Protein AF-E6W550-F1 (afdb_monomer_lite)

InterPro domains:
  IPR003716 DNA-directed RNA polymerase, omega subunit [TIGR00690] (1-64)
  IPR006110 RNA polymerase, subunit omega/Rpo6/RPB6 [PF01192] (17-63)
  IPR006110 RNA polymerase, subunit omega/Rpo6/RPB6 [SM01409] (11-65)
  IPR036161 RPB6/omega subunit-like superfamily [G3DSA:3.90.940.10] (2-74)
  IPR036161 RPB6/omega subunit-like superfamily [SSF63562] (1-71)

Sequence (74 aa):
MAFINIEKCLKDSSFLNNRFVLTSVAAKRANDLALVRDHPMISDSSYTKFPTQALEEISLGLLNAERVEAPKHD

pLDDT: mean 78.86, std 13.43, range [39.66, 92.75]

Organism: Desulfurispirillum indicum (strain ATCC BAA-1389 / DSM 22839 / S5) (NCBI:txid653733)

Radius of gyration: 11.89 Å; chains: 1; bounding box: 24×37×29 Å

Secondary structure (DSSP, 8-state):
-----HHHHHTSTTTTT-HHHHHHHHHHHHHHHHTTSS--SSTT-TTS-HHHHHHHHHHTTS--HHHHH-----

Structure (mmCIF, N/CA/C/O backbone):
data_AF-E6W550-F1
#
_entry.id   AF-E6W550-F1
#
loop_
_atom_site.group_PDB
_atom_site.id
_atom_site.type_symbol
_atom_site.label_atom_id
_atom_site.label_alt_id
_atom_site.label_comp_id
_atom_site.label_asym_id
_atom_site.label_entity_id
_atom_site.label_seq_id
_atom_site.pdbx_PDB_ins_code
_atom_site.Cartn_x
_atom_site.Cartn_y
_atom_site.Cartn_z
_atom_site.occupancy
_atom_site.B_iso_or_equiv
_atom_site.auth_seq_id
_atom_site.auth_comp_id
_atom_site.auth_asym_id
_atom_site.auth_atom_id
_atom_site.pdbx_PDB_model_num
ATOM 1 N N . MET A 1 1 ? 5.546 13.634 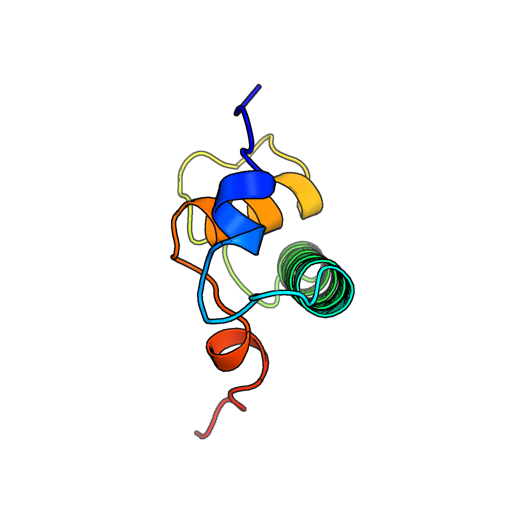-7.795 1.00 49.72 1 MET A N 1
ATOM 2 C CA . MET A 1 1 ? 5.414 13.008 -6.460 1.00 49.72 1 MET A CA 1
ATOM 3 C C . MET A 1 1 ? 3.940 12.710 -6.235 1.00 49.72 1 MET A C 1
ATOM 5 O O . MET A 1 1 ? 3.170 13.662 -6.212 1.00 49.72 1 MET A O 1
ATOM 9 N N . ALA A 1 2 ? 3.538 11.443 -6.117 1.00 61.00 2 ALA A N 1
ATOM 10 C CA . ALA A 1 2 ? 2.172 11.099 -5.715 1.00 61.00 2 ALA A CA 1
ATOM 11 C C . ALA A 1 2 ? 1.960 11.497 -4.242 1.00 61.00 2 ALA A C 1
ATOM 13 O O . ALA A 1 2 ? 2.805 11.207 -3.392 1.00 61.00 2 ALA A O 1
ATOM 14 N N . PHE A 1 3 ? 0.872 12.207 -3.938 1.00 70.81 3 PHE A N 1
ATOM 15 C CA . PHE A 1 3 ? 0.502 12.541 -2.563 1.00 70.81 3 PHE A CA 1
ATOM 16 C C . PHE A 1 3 ? -0.236 11.348 -1.947 1.00 70.81 3 PHE A C 1
ATOM 18 O O . PHE A 1 3 ? -1.381 11.074 -2.300 1.00 70.81 3 PHE A O 1
ATOM 25 N N . ILE A 1 4 ? 0.419 10.633 -1.031 1.00 80.69 4 ILE A N 1
ATOM 26 C CA . ILE A 1 4 ? -0.183 9.496 -0.329 1.00 80.69 4 ILE A CA 1
ATOM 27 C C . ILE A 1 4 ? -0.883 10.013 0.927 1.00 80.69 4 ILE A C 1
ATOM 29 O O . ILE A 1 4 ? -0.238 10.457 1.878 1.00 80.69 4 ILE A O 1
ATOM 33 N N . ASN A 1 5 ? -2.212 9.917 0.951 1.00 83.31 5 ASN A N 1
ATOM 34 C CA . ASN A 1 5 ? -3.002 10.276 2.123 1.00 83.31 5 ASN A CA 1
ATOM 35 C C . ASN A 1 5 ? -3.088 9.095 3.107 1.00 83.31 5 ASN A C 1
ATOM 37 O O . ASN A 1 5 ? -4.002 8.276 3.035 1.00 83.31 5 ASN A O 1
ATOM 41 N N . ILE A 1 6 ? -2.144 9.028 4.048 1.00 81.94 6 ILE A N 1
ATOM 42 C CA . ILE A 1 6 ? -2.091 7.977 5.079 1.00 81.94 6 ILE A CA 1
ATOM 43 C C . ILE A 1 6 ? -3.320 7.993 5.999 1.00 81.94 6 ILE A C 1
ATOM 45 O O . ILE A 1 6 ? -3.772 6.932 6.427 1.00 81.94 6 ILE A O 1
ATOM 49 N N . GLU A 1 7 ? -3.905 9.161 6.279 1.00 83.25 7 GLU A N 1
ATOM 50 C CA . GLU A 1 7 ? -5.116 9.237 7.106 1.00 83.25 7 GLU A CA 1
ATOM 51 C C . GLU A 1 7 ? -6.299 8.530 6.449 1.00 83.25 7 GLU A C 1
ATOM 53 O O . GLU A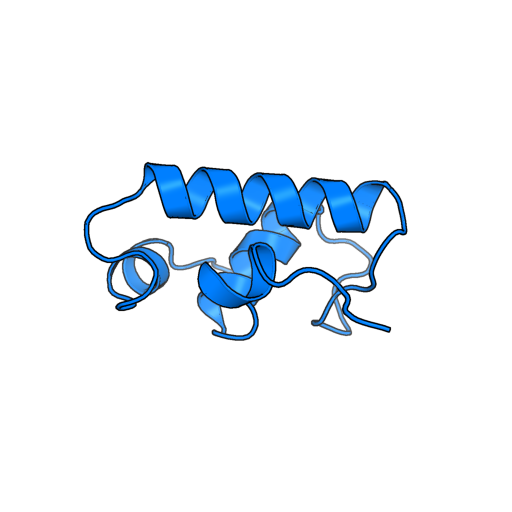 1 7 ? -7.108 7.915 7.141 1.00 83.25 7 GLU A O 1
ATOM 58 N N . LYS A 1 8 ? -6.390 8.581 5.114 1.00 83.19 8 LYS A N 1
ATOM 59 C CA . LYS A 1 8 ? -7.391 7.818 4.363 1.00 83.19 8 LYS A CA 1
ATOM 60 C C . LYS A 1 8 ? -7.185 6.314 4.563 1.00 83.19 8 LYS A C 1
ATOM 62 O O . LYS A 1 8 ? -8.159 5.619 4.825 1.00 83.19 8 LYS A O 1
ATOM 67 N N . CYS A 1 9 ? -5.941 5.831 4.515 1.00 82.31 9 CYS A N 1
ATOM 68 C CA . CYS A 1 9 ? -5.626 4.416 4.738 1.00 82.31 9 CYS A CA 1
ATOM 69 C C . CYS A 1 9 ? -5.990 3.957 6.158 1.00 82.31 9 CYS A C 1
ATOM 71 O O . CYS A 1 9 ? -6.514 2.867 6.334 1.00 82.31 9 CYS A O 1
ATOM 73 N N . LEU A 1 10 ? -5.749 4.790 7.175 1.00 82.12 10 LEU A N 1
ATOM 74 C CA . LEU A 1 10 ? -6.056 4.463 8.576 1.00 82.12 10 LEU A CA 1
ATOM 75 C C . LEU A 1 10 ? -7.558 4.482 8.906 1.00 82.12 10 LEU A C 1
ATOM 77 O O . LEU A 1 10 ? -7.963 3.924 9.924 1.00 82.12 10 LEU A O 1
ATOM 81 N N . LYS A 1 11 ? -8.373 5.137 8.071 1.00 82.81 11 LYS A N 1
ATOM 82 C CA . LYS A 1 11 ? -9.840 5.145 8.181 1.00 82.81 11 LYS A CA 1
ATOM 83 C C . LYS A 1 11 ? -10.496 3.932 7.512 1.00 82.81 11 LYS A C 1
ATOM 85 O O . LYS A 1 11 ? -11.687 3.720 7.719 1.00 82.81 11 LYS A O 1
ATOM 90 N N . ASP A 1 12 ? -9.752 3.159 6.722 1.00 82.06 12 ASP A N 1
ATOM 91 C CA . ASP A 1 12 ? -10.242 1.926 6.106 1.00 82.06 12 ASP A CA 1
ATOM 92 C C . ASP A 1 12 ? -10.487 0.850 7.175 1.00 82.06 12 ASP A C 1
ATOM 94 O O . ASP A 1 12 ? -9.684 0.684 8.097 1.00 82.06 12 ASP A O 1
ATOM 98 N N . SER A 1 13 ? -11.590 0.103 7.056 1.00 76.56 13 SER A N 1
ATOM 99 C CA . SER A 1 13 ? -11.966 -0.953 8.009 1.00 76.56 13 SER A CA 1
ATOM 100 C C . SER A 1 13 ? -10.891 -2.024 8.172 1.00 76.56 13 SER A C 1
ATOM 102 O O . SER A 1 13 ? -10.740 -2.570 9.261 1.00 76.56 13 SER A O 1
ATOM 104 N N . SER A 1 14 ? -10.099 -2.272 7.129 1.00 77.19 14 SER A N 1
ATOM 105 C CA . SER A 1 14 ? -9.006 -3.250 7.126 1.00 77.19 14 SER A CA 1
ATOM 106 C C . SER A 1 14 ? -7.815 -2.824 7.994 1.00 77.19 14 SER A C 1
ATOM 108 O O . SER A 1 14 ? -6.985 -3.655 8.353 1.00 77.19 14 SER A O 1
ATOM 110 N N . PHE A 1 15 ? -7.705 -1.531 8.320 1.00 78.75 15 PHE A N 1
ATOM 111 C CA . PHE A 1 15 ? -6.585 -0.943 9.069 1.00 78.75 15 PHE A CA 1
ATOM 112 C C . PHE A 1 15 ? -7.038 -0.123 10.284 1.00 78.75 15 PHE A C 1
ATOM 114 O O . PHE A 1 15 ? -6.215 0.541 10.928 1.00 78.75 15 PHE A O 1
ATOM 121 N N . LEU A 1 16 ? -8.335 -0.152 10.596 1.00 66.56 16 LEU A N 1
ATOM 122 C CA . LEU A 1 16 ? -8.975 0.740 11.553 1.00 66.56 16 LEU A CA 1
ATOM 123 C C . LEU A 1 16 ? -8.292 0.622 12.925 1.00 66.56 16 LEU A C 1
ATOM 125 O O . LEU A 1 16 ? -8.232 -0.446 13.530 1.00 66.56 16 LEU A O 1
ATOM 129 N N . ASN A 1 17 ? -7.728 1.740 13.392 1.00 63.12 17 ASN A N 1
ATOM 130 C CA . ASN A 1 17 ? -6.950 1.873 14.633 1.00 63.12 17 ASN A CA 1
ATOM 131 C C . ASN A 1 17 ? -5.659 1.038 14.743 1.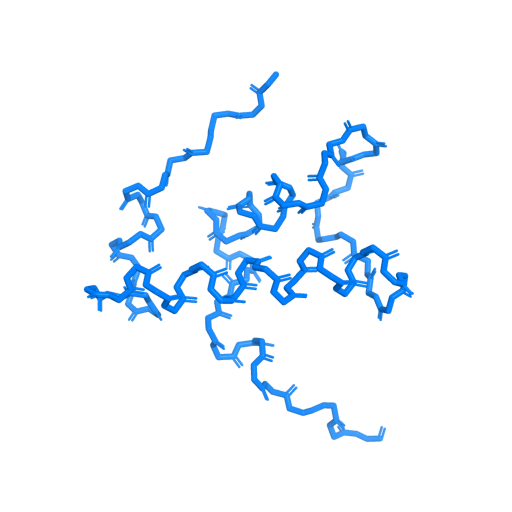00 63.12 17 ASN A C 1
ATOM 133 O O . ASN A 1 17 ? -5.058 0.998 15.818 1.00 63.12 17 ASN A O 1
ATOM 137 N N . ASN A 1 18 ? -5.164 0.434 13.658 1.00 79.31 18 ASN A N 1
ATOM 138 C CA . ASN A 1 18 ? -3.934 -0.355 13.692 1.00 79.31 18 ASN A CA 1
ATOM 139 C C . ASN A 1 18 ? -2.903 0.097 12.647 1.00 79.31 18 ASN A C 1
ATOM 141 O O . ASN A 1 18 ? -2.643 -0.556 11.636 1.00 79.31 18 ASN A O 1
ATOM 145 N N . ARG A 1 19 ? -2.237 1.220 12.950 1.00 84.12 19 ARG A N 1
ATOM 146 C CA . ARG A 1 19 ? -1.128 1.767 12.142 1.00 84.12 19 ARG A CA 1
ATOM 147 C C . ARG A 1 19 ? 0.037 0.790 11.944 1.00 84.12 19 ARG A C 1
ATOM 149 O O . ARG A 1 19 ? 0.780 0.908 10.971 1.00 84.12 19 ARG A O 1
ATOM 156 N N . PHE A 1 20 ? 0.210 -0.159 12.864 1.00 86.12 20 PHE A N 1
ATOM 157 C CA . PHE A 1 20 ? 1.251 -1.176 12.758 1.00 86.12 20 PHE A CA 1
ATOM 158 C C . PHE A 1 20 ? 0.905 -2.194 11.673 1.00 86.12 20 PHE A C 1
ATOM 160 O O . PHE A 1 20 ? 1.766 -2.485 10.852 1.00 86.12 20 PHE A O 1
ATOM 167 N N . VAL A 1 21 ? -0.358 -2.628 11.580 1.00 86.81 21 VAL A N 1
ATOM 168 C CA . VAL A 1 21 ? -0.829 -3.491 10.480 1.00 86.81 21 VAL A CA 1
ATOM 169 C C . VAL A 1 21 ? -0.651 -2.802 9.133 1.00 86.81 21 VAL A C 1
ATOM 171 O O . VAL A 1 21 ? -0.094 -3.407 8.223 1.00 86.81 21 VAL A O 1
ATOM 174 N N . LEU A 1 22 ? -1.014 -1.519 9.017 1.00 88.31 22 LEU A N 1
ATOM 175 C CA . LEU A 1 22 ? -0.767 -0.742 7.794 1.00 88.31 22 LEU A CA 1
ATOM 176 C C . LEU A 1 22 ? 0.717 -0.774 7.391 1.00 88.31 22 LEU A C 1
ATOM 178 O O . LEU A 1 22 ? 1.051 -0.998 6.229 1.00 88.31 22 LEU A O 1
ATOM 182 N N . THR A 1 23 ? 1.608 -0.585 8.367 1.00 90.12 23 THR A N 1
ATOM 183 C CA . THR A 1 23 ? 3.061 -0.577 8.147 1.00 90.12 23 THR A CA 1
ATOM 184 C C . THR A 1 23 ? 3.568 -1.956 7.722 1.00 90.12 23 THR A C 1
ATOM 186 O O . THR A 1 23 ? 4.331 -2.060 6.763 1.00 90.12 23 THR A O 1
ATOM 189 N N . SER A 1 24 ? 3.123 -3.020 8.391 1.00 89.94 24 SER A N 1
ATOM 190 C CA . SER A 1 24 ? 3.490 -4.403 8.074 1.00 89.94 24 SER A CA 1
ATOM 191 C C . SER A 1 24 ? 3.009 -4.827 6.686 1.00 89.94 24 SER A C 1
ATOM 193 O O . SER A 1 24 ? 3.774 -5.429 5.934 1.00 89.94 24 SER A O 1
ATOM 195 N N . VAL A 1 25 ? 1.779 -4.469 6.317 1.00 89.38 25 VAL A N 1
ATOM 196 C CA . VAL A 1 25 ? 1.187 -4.754 5.002 1.00 89.38 25 VAL A CA 1
ATOM 197 C C . VAL A 1 25 ? 1.947 -4.025 3.894 1.00 89.38 25 VAL A C 1
ATOM 199 O O . VAL A 1 25 ? 2.356 -4.653 2.917 1.00 89.38 25 VAL A O 1
ATOM 202 N N . ALA A 1 26 ? 2.230 -2.732 4.078 1.00 90.62 26 ALA A N 1
ATOM 203 C CA . ALA A 1 26 ? 3.022 -1.955 3.125 1.00 90.62 26 ALA A CA 1
ATOM 204 C C . ALA A 1 26 ? 4.453 -2.501 2.976 1.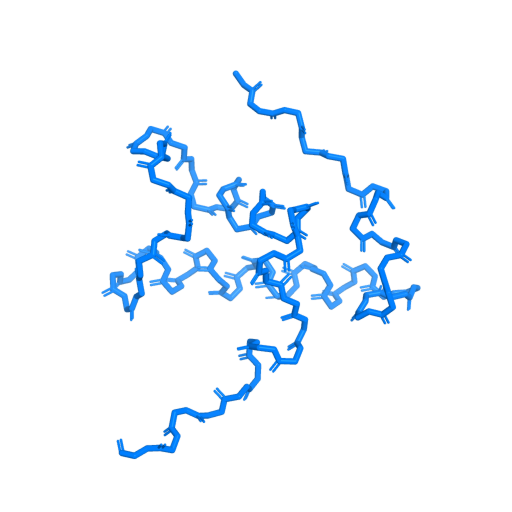00 90.62 26 ALA A C 1
ATOM 206 O O . ALA A 1 26 ? 4.961 -2.608 1.860 1.00 90.62 26 ALA A O 1
ATOM 207 N N . ALA A 1 27 ? 5.099 -2.886 4.082 1.00 91.94 27 ALA A N 1
ATOM 208 C CA . ALA A 1 27 ? 6.450 -3.443 4.068 1.00 91.94 27 ALA A CA 1
ATOM 209 C C . ALA A 1 27 ? 6.510 -4.801 3.357 1.00 91.94 27 ALA A C 1
ATOM 211 O O . ALA A 1 27 ? 7.388 -5.012 2.519 1.00 91.94 27 ALA A O 1
ATOM 212 N N . LYS A 1 28 ? 5.563 -5.704 3.648 1.00 91.81 28 LYS A N 1
ATOM 213 C CA . LYS A 1 28 ? 5.470 -7.002 2.970 1.00 91.81 28 LYS A CA 1
ATOM 214 C C . LYS A 1 28 ? 5.274 -6.814 1.468 1.00 91.81 28 LYS A C 1
ATOM 216 O O . LYS A 1 28 ? 6.045 -7.364 0.687 1.00 91.81 28 LYS A O 1
ATOM 221 N N . ARG A 1 29 ? 4.334 -5.953 1.070 1.00 92.00 29 ARG A N 1
ATOM 222 C CA . ARG A 1 29 ? 4.082 -5.652 -0.342 1.00 92.00 29 ARG A CA 1
ATOM 223 C C . ARG A 1 29 ? 5.304 -5.076 -1.051 1.00 92.00 29 ARG A C 1
ATOM 225 O O . ARG A 1 29 ? 5.650 -5.525 -2.138 1.00 92.00 29 ARG A O 1
ATOM 232 N N . ALA A 1 30 ? 5.982 -4.110 -0.436 1.00 91.69 30 ALA A N 1
ATOM 233 C CA . ALA A 1 30 ? 7.187 -3.519 -1.006 1.00 91.69 30 ALA A CA 1
ATOM 234 C C . ALA A 1 30 ? 8.298 -4.561 -1.212 1.00 91.69 30 ALA A C 1
ATOM 236 O O . ALA A 1 30 ? 9.017 -4.505 -2.207 1.00 91.69 30 ALA A O 1
ATOM 237 N N . ASN A 1 31 ? 8.421 -5.518 -0.290 1.00 92.75 31 ASN A N 1
ATOM 238 C CA . ASN A 1 31 ? 9.372 -6.617 -0.408 1.00 92.75 31 ASN A CA 1
ATOM 239 C C . ASN A 1 31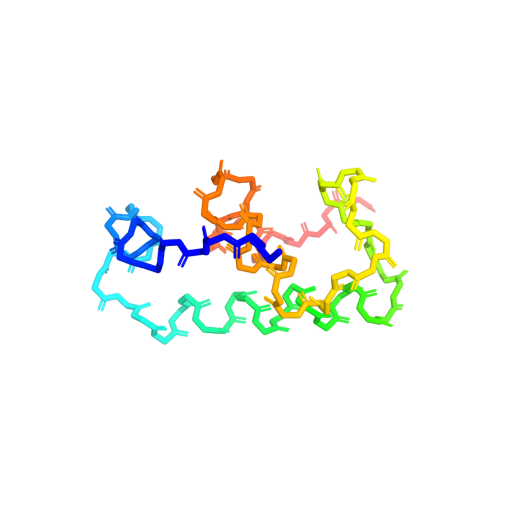 ? 8.998 -7.589 -1.540 1.00 92.75 31 ASN A C 1
ATOM 241 O O . ASN A 1 31 ? 9.874 -8.006 -2.292 1.00 92.75 31 ASN A O 1
ATOM 245 N N . ASP A 1 32 ? 7.713 -7.912 -1.705 1.00 90.75 32 ASP A N 1
ATOM 246 C CA . ASP A 1 32 ? 7.246 -8.778 -2.797 1.00 90.75 32 ASP A CA 1
ATOM 247 C C . ASP A 1 32 ? 7.513 -8.157 -4.178 1.00 90.75 32 ASP A C 1
ATOM 249 O O . ASP A 1 32 ? 7.982 -8.851 -5.085 1.00 90.75 32 ASP A O 1
ATOM 253 N N . LEU A 1 33 ? 7.311 -6.840 -4.311 1.00 88.75 33 LEU A N 1
ATOM 254 C CA . LEU A 1 33 ? 7.664 -6.076 -5.512 1.00 88.75 33 LEU A CA 1
ATOM 255 C C . LEU A 1 33 ? 9.183 -6.052 -5.750 1.00 88.75 33 LEU A C 1
ATOM 257 O O . LEU A 1 33 ? 9.640 -6.270 -6.871 1.00 88.75 33 LEU A O 1
ATOM 261 N N . ALA A 1 34 ? 9.977 -5.837 -4.696 1.00 88.62 34 ALA A N 1
ATOM 262 C CA . ALA A 1 34 ? 11.437 -5.789 -4.790 1.00 88.62 34 ALA A CA 1
ATOM 263 C C . ALA A 1 34 ? 12.059 -7.129 -5.203 1.00 88.62 34 ALA A C 1
ATOM 265 O O . ALA A 1 34 ? 13.056 -7.155 -5.922 1.00 88.62 34 ALA A O 1
ATOM 266 N N . LEU A 1 35 ? 11.468 -8.239 -4.759 1.00 88.81 35 LEU A N 1
ATOM 267 C CA . LEU A 1 35 ? 11.908 -9.594 -5.088 1.00 88.81 35 LEU A CA 1
ATOM 268 C C . LEU A 1 35 ? 11.311 -10.121 -6.403 1.00 88.81 35 LEU A C 1
ATOM 270 O O . LEU A 1 35 ? 11.518 -11.291 -6.721 1.00 88.81 35 LEU A O 1
ATOM 274 N N . VAL A 1 36 ? 10.571 -9.290 -7.150 1.00 80.81 36 VAL A N 1
ATOM 275 C CA . VAL A 1 36 ? 9.898 -9.654 -8.414 1.00 80.81 36 VAL A CA 1
ATOM 276 C C . VAL A 1 36 ? 8.989 -10.885 -8.246 1.00 80.81 36 VAL A C 1
ATOM 278 O O . VAL A 1 36 ? 8.803 -11.689 -9.156 1.00 80.81 36 VAL A O 1
ATOM 281 N N . ARG A 1 37 ? 8.424 -11.063 -7.047 1.00 78.44 37 ARG A N 1
ATOM 282 C CA . ARG A 1 37 ? 7.453 -12.132 -6.747 1.00 78.44 37 ARG A CA 1
ATOM 283 C C . ARG A 1 37 ? 6.045 -11.765 -7.187 1.00 78.44 37 ARG A C 1
ATOM 285 O O . ARG A 1 37 ? 5.176 -12.636 -7.259 1.00 78.44 37 ARG A O 1
ATOM 292 N N . ASP A 1 38 ? 5.834 -10.476 -7.422 1.00 80.06 38 ASP A N 1
ATOM 293 C CA . ASP A 1 38 ? 4.573 -9.903 -7.839 1.00 80.06 38 ASP A CA 1
ATOM 294 C C . ASP A 1 38 ? 4.802 -8.655 -8.698 1.00 80.06 38 ASP A C 1
ATOM 296 O O . ASP A 1 38 ? 5.893 -8.075 -8.712 1.00 80.06 38 ASP A O 1
ATOM 300 N N . HIS A 1 39 ? 3.758 -8.240 -9.405 1.00 84.31 39 HIS A N 1
ATOM 301 C CA . HIS A 1 39 ? 3.753 -7.041 -10.224 1.00 84.31 39 HIS A CA 1
ATOM 302 C C . HIS A 1 39 ? 3.026 -5.894 -9.516 1.00 84.31 39 HIS A C 1
ATOM 304 O O . HIS A 1 39 ? 2.056 -6.131 -8.784 1.00 84.31 39 HIS A O 1
ATOM 310 N N . PRO A 1 40 ? 3.462 -4.640 -9.736 1.00 85.50 40 PRO A N 1
ATOM 311 C CA . PRO A 1 40 ? 2.703 -3.479 -9.301 1.00 85.50 40 PRO A CA 1
ATOM 312 C C . PRO A 1 40 ? 1.279 -3.533 -9.863 1.00 85.50 40 PRO A C 1
ATOM 314 O O . PRO A 1 40 ? 1.076 -3.829 -11.040 1.00 85.50 40 PRO A O 1
ATOM 317 N N . MET A 1 41 ? 0.291 -3.210 -9.032 1.00 87.44 41 MET A N 1
ATOM 318 C CA . MET A 1 41 ? -1.108 -3.057 -9.452 1.00 87.44 41 MET A CA 1
ATOM 319 C C . MET A 1 41 ? -1.352 -1.709 -10.147 1.00 87.44 41 MET A C 1
ATOM 321 O O . MET A 1 41 ? -2.430 -1.477 -10.687 1.00 87.44 41 MET A O 1
ATOM 325 N N . ILE A 1 42 ? -0.355 -0.819 -10.122 1.00 83.88 42 ILE A N 1
ATOM 326 C CA . ILE A 1 42 ? -0.380 0.506 -10.737 1.00 83.88 42 ILE A CA 1
ATOM 327 C C . ILE A 1 42 ? 0.604 0.497 -11.907 1.00 83.88 42 ILE A C 1
ATOM 329 O O . ILE A 1 42 ? 1.794 0.254 -11.726 1.00 83.88 42 ILE A O 1
ATOM 333 N N . SER A 1 43 ? 0.106 0.759 -13.111 1.00 69.75 43 SER A N 1
ATOM 334 C CA . SER A 1 43 ? 0.849 0.614 -14.369 1.00 69.75 43 SER A CA 1
ATOM 335 C C . SER A 1 43 ? 1.903 1.700 -14.621 1.00 69.75 43 SER A C 1
ATOM 337 O O . SER A 1 43 ? 2.842 1.457 -15.373 1.00 69.75 43 SER A O 1
ATOM 339 N N . ASP A 1 44 ? 1.786 2.872 -13.989 1.00 68.50 44 ASP A N 1
ATOM 340 C CA . ASP A 1 44 ? 2.664 4.036 -14.219 1.00 68.50 44 ASP A CA 1
ATOM 341 C C . ASP A 1 44 ? 3.722 4.225 -13.111 1.00 68.50 44 ASP A C 1
ATOM 343 O O . ASP A 1 44 ? 4.089 5.332 -12.718 1.00 68.50 44 ASP A O 1
ATOM 347 N N . SER A 1 45 ? 4.179 3.117 -12.521 1.00 63.78 45 SER A N 1
ATOM 348 C CA . SER A 1 45 ? 4.983 3.143 -11.297 1.00 63.78 45 SER A CA 1
ATOM 349 C C . SER A 1 45 ? 6.487 2.953 -11.519 1.00 63.78 45 SER A C 1
ATOM 351 O O . SER A 1 45 ? 7.238 2.891 -10.546 1.00 63.78 45 SER A O 1
ATOM 353 N N . SER A 1 46 ? 6.958 2.884 -12.766 1.00 64.38 46 SER A N 1
ATOM 354 C CA . SER A 1 46 ? 8.317 2.462 -13.160 1.00 64.38 46 SER A CA 1
ATOM 355 C C . SER A 1 46 ? 9.472 3.262 -12.531 1.00 64.38 46 SER A C 1
ATOM 357 O O . SER A 1 46 ? 10.601 2.777 -12.514 1.00 64.38 46 SER A O 1
ATOM 359 N N . TYR A 1 47 ? 9.199 4.431 -11.942 1.00 65.44 47 TYR A N 1
ATOM 360 C CA . TYR A 1 47 ? 10.187 5.276 -11.252 1.00 65.44 47 TYR A CA 1
ATOM 361 C C . TYR A 1 47 ? 9.907 5.493 -9.755 1.00 65.44 47 TYR A C 1
ATOM 363 O O . TYR A 1 47 ? 10.626 6.230 -9.075 1.00 65.44 47 TYR A O 1
ATOM 371 N N . THR A 1 48 ? 8.873 4.851 -9.215 1.00 79.12 48 THR A N 1
ATOM 372 C CA . THR A 1 48 ? 8.435 5.015 -7.827 1.00 79.12 48 THR A CA 1
ATOM 373 C C . THR A 1 48 ? 9.067 3.942 -6.940 1.00 79.12 48 THR A C 1
ATOM 375 O O . THR A 1 48 ? 9.076 2.763 -7.280 1.00 79.12 48 THR A O 1
ATOM 378 N N . LYS A 1 49 ? 9.596 4.329 -5.772 1.00 87.88 49 LYS A N 1
ATOM 379 C CA . LYS A 1 49 ? 10.174 3.373 -4.808 1.00 87.88 49 LYS A CA 1
ATOM 380 C C . LYS A 1 49 ? 9.105 2.376 -4.342 1.00 87.88 49 LYS A C 1
ATOM 382 O O . LYS A 1 49 ? 7.989 2.793 -4.042 1.00 87.88 49 LYS A O 1
ATOM 387 N N . PHE A 1 50 ? 9.455 1.098 -4.183 1.00 90.38 50 PHE A N 1
ATOM 388 C CA . PHE A 1 50 ? 8.501 0.045 -3.793 1.00 90.38 50 PHE A CA 1
ATOM 389 C C . PHE A 1 50 ? 7.660 0.356 -2.538 1.00 90.38 50 PHE A C 1
ATOM 391 O O . PHE A 1 50 ? 6.458 0.112 -2.577 1.00 90.38 50 PHE A O 1
ATOM 398 N N . PRO A 1 51 ? 8.201 0.956 -1.454 1.00 89.88 51 PRO A N 1
ATOM 399 C CA . PRO A 1 51 ? 7.373 1.356 -0.311 1.00 89.88 51 PRO A CA 1
ATOM 400 C C . PRO A 1 51 ? 6.319 2.408 -0.667 1.00 89.88 51 PRO A C 1
ATOM 402 O O . PRO A 1 51 ? 5.203 2.372 -0.160 1.00 89.88 51 PRO A O 1
ATOM 405 N N . THR A 1 52 ? 6.663 3.340 -1.556 1.00 89.06 52 THR A N 1
ATOM 406 C CA . THR A 1 52 ? 5.744 4.371 -2.045 1.00 89.06 52 THR A CA 1
ATOM 407 C C . THR A 1 52 ? 4.661 3.746 -2.923 1.00 89.06 52 THR A C 1
ATOM 409 O O . THR A 1 52 ? 3.495 4.058 -2.722 1.00 89.06 52 THR A O 1
ATOM 412 N N . GLN A 1 53 ? 5.017 2.808 -3.809 1.00 89.56 53 GLN A N 1
ATOM 413 C CA . GLN A 1 53 ? 4.045 2.059 -4.617 1.00 89.56 53 GLN A CA 1
ATOM 414 C C . GLN A 1 53 ? 3.076 1.250 -3.745 1.00 89.56 53 GLN A C 1
ATOM 416 O O . GLN A 1 53 ? 1.869 1.338 -3.924 1.00 89.56 53 GLN A O 1
ATOM 421 N N . ALA A 1 54 ? 3.588 0.510 -2.758 1.00 90.31 54 ALA A N 1
ATOM 422 C CA . ALA A 1 54 ? 2.765 -0.289 -1.853 1.00 90.31 54 ALA A CA 1
ATOM 423 C C . ALA A 1 54 ? 1.756 0.572 -1.075 1.00 90.31 54 ALA A C 1
ATOM 425 O O . ALA A 1 54 ? 0.585 0.224 -0.955 1.00 90.31 54 ALA A O 1
ATOM 426 N N . LEU A 1 55 ? 2.197 1.721 -0.559 1.00 89.62 55 LEU A N 1
ATOM 427 C CA . LEU A 1 55 ? 1.314 2.661 0.131 1.00 89.62 55 LEU A CA 1
ATOM 428 C C . LEU A 1 55 ? 0.286 3.302 -0.810 1.00 89.62 55 LEU A C 1
ATOM 430 O O . LEU A 1 55 ? -0.842 3.565 -0.393 1.00 89.62 55 LEU A O 1
ATOM 434 N N . GLU A 1 56 ? 0.657 3.545 -2.065 1.00 89.25 56 GLU A N 1
ATOM 435 C CA . GLU A 1 56 ? -0.254 4.050 -3.088 1.00 89.25 56 GLU A CA 1
ATOM 436 C C . GLU A 1 56 ? -1.348 3.022 -3.408 1.00 89.25 56 GLU A C 1
ATOM 438 O O . GLU A 1 56 ? -2.530 3.360 -3.338 1.00 89.25 56 GLU A O 1
ATOM 443 N N . GLU A 1 57 ? -0.981 1.755 -3.623 1.00 89.06 57 GLU A N 1
ATOM 444 C CA . GLU A 1 57 ? -1.922 0.645 -3.829 1.00 89.06 57 GLU A CA 1
ATOM 445 C C . GLU A 1 57 ? -2.911 0.503 -2.661 1.00 89.06 57 GLU A C 1
ATOM 447 O O . GLU A 1 57 ? -4.109 0.318 -2.885 1.00 89.06 57 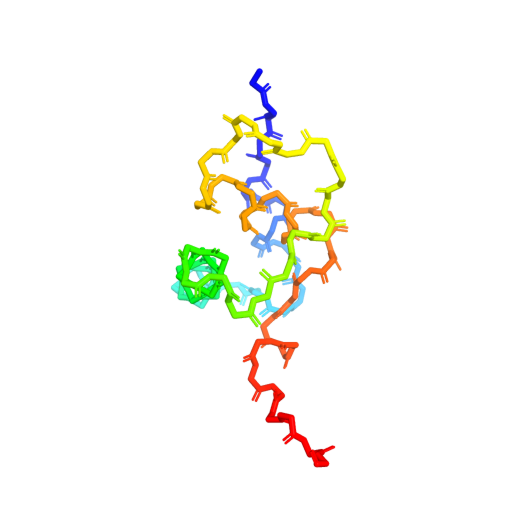GLU A O 1
ATOM 452 N N . ILE A 1 58 ? -2.440 0.659 -1.418 1.00 89.50 58 ILE A N 1
ATOM 453 C CA . ILE A 1 58 ? -3.305 0.663 -0.228 1.00 89.50 58 ILE A CA 1
ATOM 454 C C . ILE A 1 58 ? -4.243 1.877 -0.236 1.00 89.50 58 ILE A C 1
ATOM 456 O O . ILE A 1 58 ? -5.441 1.741 -0.006 1.00 89.50 58 ILE A O 1
ATOM 460 N N . SER A 1 59 ? -3.731 3.074 -0.536 1.00 86.19 59 SER A N 1
ATOM 461 C CA . SER A 1 59 ? -4.532 4.312 -0.540 1.00 86.19 59 SER A CA 1
ATOM 462 C C . SER A 1 59 ? -5.639 4.334 -1.605 1.00 86.19 59 SER A C 1
ATOM 464 O O . SER A 1 59 ? -6.655 5.034 -1.460 1.00 86.19 59 SER A O 1
ATOM 466 N N . LEU A 1 60 ? -5.441 3.554 -2.670 1.00 86.88 60 LEU A N 1
ATOM 467 C CA . LEU A 1 60 ? -6.394 3.326 -3.752 1.00 86.88 60 LEU A CA 1
ATOM 468 C C . LEU A 1 60 ? -7.359 2.166 -3.456 1.00 86.88 60 LEU A C 1
ATOM 470 O O . LEU A 1 60 ? -8.281 1.948 -4.235 1.00 86.88 60 LEU A O 1
ATOM 474 N N . GLY A 1 61 ? -7.179 1.442 -2.345 1.00 85.94 61 GLY A N 1
ATOM 475 C CA . GLY A 1 61 ? -7.995 0.278 -1.984 1.00 85.94 61 GLY A CA 1
ATOM 476 C C . GLY A 1 61 ? -7.715 -0.963 -2.837 1.00 85.94 61 GLY A C 1
ATOM 477 O O . GLY A 1 61 ? -8.488 -1.917 -2.809 1.00 85.94 61 GLY A O 1
ATOM 478 N N . LEU A 1 62 ? -6.620 -0.970 -3.605 1.00 87.50 62 LEU A N 1
ATOM 479 C CA . LEU A 1 62 ? -6.197 -2.124 -4.405 1.00 87.50 62 LEU A CA 1
ATOM 480 C C . LEU A 1 62 ? -5.587 -3.213 -3.513 1.00 87.50 62 LEU A C 1
ATOM 482 O O . LEU A 1 62 ? -5.694 -4.403 -3.815 1.00 87.50 62 LEU A O 1
ATOM 486 N N . LEU A 1 63 ? -4.997 -2.810 -2.388 1.00 86.00 63 LEU A N 1
ATOM 487 C CA . LEU A 1 63 ? -4.399 -3.692 -1.398 1.00 86.00 63 LEU A CA 1
ATOM 488 C C . LEU A 1 63 ? -5.007 -3.446 -0.012 1.00 86.00 63 LEU A C 1
ATOM 490 O O . LEU A 1 63 ? -5.059 -2.311 0.457 1.00 86.00 63 LEU A O 1
ATOM 494 N N . ASN A 1 64 ? -5.409 -4.517 0.666 1.00 80.44 64 ASN A N 1
ATOM 495 C CA . ASN A 1 64 ? -5.883 -4.492 2.049 1.00 80.44 64 ASN A CA 1
ATOM 496 C C . ASN A 1 64 ? -5.188 -5.591 2.877 1.00 80.44 64 ASN A C 1
ATOM 498 O O . ASN A 1 64 ? -4.443 -6.412 2.334 1.00 80.44 64 ASN A O 1
ATOM 502 N N . ALA A 1 65 ? -5.401 -5.591 4.195 1.00 74.31 65 ALA A N 1
ATOM 503 C CA . ALA A 1 65 ? -4.753 -6.539 5.105 1.00 74.31 65 ALA A CA 1
ATOM 504 C C . ALA A 1 65 ? -5.080 -8.008 4.773 1.00 74.31 65 ALA A C 1
ATOM 506 O O . ALA A 1 65 ? -4.191 -8.856 4.788 1.00 74.31 65 ALA A O 1
ATOM 507 N N . GLU A 1 66 ? -6.322 -8.290 4.382 1.00 72.69 66 GLU A N 1
ATOM 508 C CA . GLU A 1 66 ? -6.797 -9.642 4.061 1.00 72.69 66 GLU A CA 1
ATOM 509 C C . GLU A 1 66 ? -6.134 -10.213 2.796 1.00 72.69 66 GLU A C 1
ATOM 511 O O . GLU A 1 66 ? -5.725 -11.375 2.765 1.00 72.69 66 GLU A O 1
ATOM 516 N N . ARG A 1 67 ? -5.949 -9.390 1.754 1.00 64.06 67 ARG A N 1
ATOM 517 C CA . ARG A 1 67 ? -5.303 -9.807 0.495 1.00 64.06 67 ARG A CA 1
ATOM 518 C C . ARG A 1 67 ? -3.819 -10.108 0.650 1.00 64.06 67 ARG A C 1
ATOM 520 O O . ARG A 1 67 ? -3.266 -10.829 -0.173 1.00 64.06 67 ARG A O 1
ATOM 527 N N . VAL A 1 68 ? -3.172 -9.570 1.682 1.00 61.72 68 VAL A N 1
ATOM 528 C CA . VAL A 1 68 ? -1.763 -9.860 1.964 1.00 61.72 68 VAL A CA 1
ATOM 529 C C . VAL A 1 68 ? -1.591 -11.176 2.722 1.00 61.72 68 VAL A C 1
ATOM 531 O O . VAL A 1 68 ? -0.532 -11.790 2.605 1.00 61.72 68 VAL A O 1
ATOM 534 N N . GLU A 1 69 ? -2.593 -11.651 3.461 1.00 55.38 69 GLU A N 1
ATOM 535 C CA . GLU A 1 69 ? -2.527 -12.932 4.180 1.00 55.38 69 GLU A CA 1
ATOM 536 C C . GLU A 1 69 ? -3.017 -14.134 3.372 1.00 55.38 69 GLU A C 1
ATOM 538 O O . GLU A 1 69 ? -2.623 -15.252 3.697 1.00 55.38 69 GLU A O 1
ATOM 543 N N . ALA A 1 70 ? -3.806 -13.932 2.311 1.00 47.25 70 ALA A N 1
ATOM 544 C CA . ALA A 1 70 ? -4.320 -15.028 1.496 1.00 47.25 70 ALA A CA 1
ATOM 545 C C . ALA A 1 70 ? -3.172 -15.899 0.930 1.00 47.25 70 ALA A C 1
ATOM 547 O O . ALA A 1 70 ? -2.393 -15.427 0.091 1.00 47.25 70 ALA A O 1
ATOM 548 N N . PRO A 1 71 ? -3.036 -17.170 1.362 1.00 44.00 71 PRO A N 1
ATOM 549 C CA . PRO A 1 71 ? -2.110 -18.092 0.732 1.00 44.00 71 PRO A CA 1
ATOM 550 C C . PRO A 1 71 ? -2.599 -18.361 -0.692 1.00 44.00 71 PRO A C 1
ATOM 552 O O . PRO A 1 71 ? -3.793 -18.559 -0.920 1.00 44.00 71 PRO A O 1
ATOM 555 N N . LYS A 1 72 ? -1.672 -18.377 -1.656 1.00 48.66 72 LYS A N 1
ATOM 556 C CA . LYS A 1 72 ? -1.930 -18.923 -2.991 1.00 48.66 72 LYS A CA 1
ATOM 557 C C . LYS A 1 72 ? -2.288 -20.405 -2.815 1.00 48.66 72 LYS A C 1
ATOM 559 O O . LYS A 1 72 ? -1.396 -21.230 -2.653 1.00 48.66 72 LYS A O 1
ATOM 564 N N . HIS A 1 73 ? -3.579 -20.716 -2.760 1.00 42.00 73 HIS A N 1
ATOM 565 C CA . HIS A 1 73 ? -4.085 -22.056 -3.020 1.00 42.00 73 HIS A CA 1
ATOM 566 C C . HIS A 1 73 ? -4.248 -22.188 -4.534 1.00 42.00 73 HIS A C 1
ATOM 568 O O . HIS A 1 73 ? -5.192 -21.633 -5.088 1.00 42.00 73 HIS A O 1
ATOM 574 N N . ASP A 1 74 ? -3.244 -22.796 -5.167 1.00 39.66 74 ASP A N 1
ATOM 575 C CA . ASP A 1 74 ? -3.328 -23.822 -6.225 1.00 39.66 74 ASP A CA 1
ATOM 576 C C . ASP A 1 74 ? -1.910 -24.213 -6.678 1.00 39.66 74 ASP A C 1
ATOM 578 O O . ASP A 1 74 ? -1.098 -23.303 -6.980 1.00 39.66 74 ASP A O 1
#

Foldseek 3Di:
DDDQDVVLLCVDPLNPPNVVLVVVQLVLQLVCVVVVVDDQPDPPCPPPRSSRSSSVCSSVVVDGSVVSPDDPDD